Protein AF-A0A2G5U9H8-F1 (afdb_monomer)

Organism: NCBI:txid1611254

Secondary structure (DSSP, 8-state):
-----EEEEEEP--SS--TTS-B--SEEEEEEEEBTEEEEEES-TTS---------SPB--S--EEEEEEESTTS--EEEEEEETTT--EEEE-TT---EEETTEEE---B-SSS-EE--SS---SSSEEPS------PPP-

pLDDT: mean 85.37, std 13.1, range [31.94, 97.94]

Structure (mmCIF, N/CA/C/O backbone):
data_AF-A0A2G5U9H8-F1
#
_entry.id   AF-A0A2G5U9H8-F1
#
loop_
_atom_site.group_PDB
_atom_site.id
_atom_site.type_symbol
_atom_site.label_atom_id
_atom_site.label_alt_id
_atom_site.label_comp_id
_atom_site.label_asym_id
_atom_site.label_entity_id
_atom_site.label_seq_id
_atom_site.pdbx_PDB_ins_code
_atom_site.Cartn_x
_atom_site.Cartn_y
_atom_site.Cartn_z
_atom_site.occupancy
_atom_site.B_iso_or_equiv
_atom_site.auth_seq_id
_atom_site.auth_comp_id
_atom_site.auth_asym_id
_atom_site.auth_atom_id
_atom_site.pdbx_PDB_model_num
ATOM 1 N N . MET A 1 1 ? -4.706 24.287 7.299 1.00 31.94 1 MET A N 1
ATOM 2 C CA . MET A 1 1 ? -3.470 23.896 8.011 1.00 31.94 1 MET A CA 1
ATOM 3 C C . MET A 1 1 ? -2.846 22.746 7.229 1.00 31.94 1 MET A C 1
ATOM 5 O O . MET A 1 1 ? -3.397 21.655 7.225 1.00 31.94 1 MET A O 1
ATOM 9 N N . GLY A 1 2 ? -1.838 23.041 6.403 1.00 38.31 2 GLY A N 1
ATOM 10 C CA . GLY A 1 2 ? -1.350 22.129 5.363 1.00 38.31 2 GLY A CA 1
ATOM 11 C C . GLY A 1 2 ? -0.615 20.923 5.940 1.00 38.31 2 GLY A C 1
ATOM 12 O O . GLY A 1 2 ? 0.335 21.078 6.705 1.00 38.31 2 GLY A O 1
ATOM 13 N N . SER A 1 3 ? -1.040 19.718 5.570 1.00 43.91 3 SER A N 1
ATOM 14 C CA . SER A 1 3 ? -0.289 18.501 5.856 1.00 43.91 3 SER A CA 1
ATOM 15 C C . SER A 1 3 ? 1.055 18.555 5.130 1.00 43.91 3 SER A C 1
ATOM 17 O O . SER A 1 3 ? 1.100 18.488 3.900 1.00 43.91 3 SER A O 1
ATOM 19 N N . LYS A 1 4 ? 2.152 18.685 5.880 1.00 47.25 4 LYS A N 1
ATOM 20 C CA . LYS A 1 4 ? 3.505 18.556 5.329 1.00 47.25 4 LYS A CA 1
ATOM 21 C C . LYS A 1 4 ? 3.641 17.178 4.675 1.00 47.25 4 LYS A C 1
ATOM 23 O O . LYS A 1 4 ? 3.319 16.170 5.304 1.00 47.25 4 LYS A O 1
ATOM 28 N N . LEU A 1 5 ? 4.108 17.148 3.427 1.00 51.44 5 LEU A N 1
ATOM 29 C CA . LEU A 1 5 ? 4.517 15.919 2.755 1.00 51.44 5 LEU A CA 1
ATOM 30 C C . LEU A 1 5 ? 5.592 15.247 3.612 1.00 51.44 5 LEU A C 1
ATOM 32 O O . LEU A 1 5 ? 6.632 15.847 3.882 1.00 51.44 5 LEU A O 1
ATOM 36 N N . LYS A 1 6 ? 5.340 14.022 4.065 1.00 59.94 6 LYS A N 1
ATOM 37 C CA . LYS A 1 6 ? 6.340 13.223 4.767 1.00 59.94 6 LYS A CA 1
ATOM 38 C C . LYS A 1 6 ? 7.007 12.326 3.728 1.00 59.94 6 LYS A C 1
ATOM 40 O O . LYS A 1 6 ? 6.395 11.394 3.207 1.00 59.94 6 LYS A O 1
ATOM 45 N N . VAL A 1 7 ? 8.252 12.648 3.389 1.00 57.59 7 VAL A N 1
ATOM 46 C CA . VAL A 1 7 ? 9.110 11.807 2.545 1.00 57.59 7 VAL A CA 1
ATOM 47 C C . VAL A 1 7 ? 9.755 10.773 3.457 1.00 57.59 7 VAL A C 1
ATOM 49 O O . VAL A 1 7 ? 10.360 11.148 4.458 1.00 57.59 7 VAL A O 1
ATOM 52 N N . LYS A 1 8 ? 9.589 9.480 3.157 1.00 61.38 8 LYS A N 1
ATOM 53 C CA . LYS A 1 8 ? 10.098 8.405 4.028 1.00 61.38 8 LYS A CA 1
ATOM 54 C C . LYS A 1 8 ? 11.378 7.729 3.515 1.00 61.38 8 LYS A C 1
ATOM 56 O O . LYS A 1 8 ? 11.834 6.765 4.115 1.00 61.38 8 LYS A O 1
ATOM 61 N N . GLY A 1 9 ? 11.993 8.279 2.469 1.00 57.22 9 GLY A N 1
ATOM 62 C CA . GLY A 1 9 ? 13.324 7.891 1.997 1.00 57.22 9 GLY A CA 1
ATOM 63 C C . GLY A 1 9 ? 13.332 7.158 0.656 1.00 57.22 9 GLY A C 1
ATOM 64 O O . GLY A 1 9 ? 12.301 7.030 -0.010 1.00 57.22 9 GLY A O 1
ATOM 65 N N . HIS A 1 10 ? 14.533 6.719 0.281 1.00 57.22 10 HIS A N 1
ATOM 66 C CA . HIS A 1 10 ? 14.842 5.958 -0.926 1.00 57.22 10 HIS A CA 1
ATOM 67 C C . HIS A 1 10 ? 14.968 4.478 -0.567 1.00 57.22 10 HIS A C 1
ATOM 69 O O . HIS A 1 10 ? 15.800 4.118 0.265 1.00 57.22 10 HIS A O 1
ATOM 75 N N . PHE A 1 11 ? 14.161 3.622 -1.191 1.00 63.22 11 PHE A N 1
ATOM 76 C CA . PHE A 1 11 ? 14.235 2.177 -0.975 1.00 63.22 11 PHE A CA 1
ATOM 77 C C . PHE A 1 11 ? 14.944 1.512 -2.151 1.00 63.22 11 PHE A C 1
ATOM 79 O O . PHE A 1 11 ? 14.537 1.685 -3.302 1.00 63.22 11 PHE A O 1
ATOM 86 N N . TYR A 1 12 ? 16.011 0.767 -1.863 1.00 55.25 12 TYR A N 1
ATOM 87 C CA . TYR A 1 12 ? 16.768 0.027 -2.867 1.00 55.25 12 TYR A CA 1
ATOM 88 C C . TYR A 1 12 ? 16.119 -1.335 -3.106 1.00 55.25 12 TYR A C 1
ATOM 90 O O . TYR A 1 12 ? 16.010 -2.150 -2.196 1.00 55.25 12 TYR A O 1
ATOM 98 N N . TYR A 1 13 ? 15.690 -1.589 -4.340 1.00 55.59 13 TYR A N 1
ATOM 99 C CA . TYR A 1 13 ? 15.035 -2.838 -4.726 1.00 55.59 13 TYR A CA 1
ATOM 100 C C . TYR A 1 13 ? 16.027 -3.699 -5.526 1.00 55.59 13 TYR A C 1
ATOM 102 O O . TYR A 1 13 ? 16.133 -3.557 -6.744 1.00 55.59 13 TYR A O 1
ATOM 110 N N . ARG A 1 14 ? 16.843 -4.525 -4.842 1.00 55.94 14 ARG A N 1
ATOM 111 C CA . ARG A 1 14 ? 18.044 -5.147 -5.451 1.00 55.94 14 ARG A CA 1
ATOM 112 C C . ARG A 1 14 ? 18.260 -6.647 -5.194 1.00 55.94 14 ARG A C 1
ATOM 114 O O . ARG A 1 14 ? 19.403 -7.083 -5.169 1.00 55.94 14 ARG A O 1
ATOM 121 N N . PHE A 1 15 ? 17.218 -7.460 -5.032 1.00 59.72 15 PHE A N 1
ATOM 122 C CA . PHE A 1 15 ? 17.452 -8.879 -4.699 1.00 59.72 15 PHE A CA 1
ATOM 123 C C . PHE A 1 15 ? 16.874 -9.911 -5.669 1.00 59.72 15 PHE A C 1
ATOM 125 O O . PHE A 1 15 ? 17.290 -11.062 -5.610 1.00 59.72 15 PHE A O 1
ATOM 132 N N . TYR A 1 16 ? 16.045 -9.513 -6.641 1.00 66.94 16 TYR A N 1
ATOM 133 C CA . TYR A 1 16 ? 15.576 -10.431 -7.685 1.00 66.94 16 TYR A CA 1
ATOM 134 C C . TYR A 1 16 ? 15.549 -9.759 -9.055 1.00 66.94 16 TYR A C 1
ATOM 136 O O . TYR A 1 16 ? 15.056 -8.635 -9.199 1.00 66.94 16 TYR A O 1
ATOM 144 N N . ALA A 1 17 ? 16.092 -10.454 -10.058 1.00 74.69 17 ALA A N 1
ATOM 145 C CA . ALA A 1 17 ? 15.937 -10.068 -11.453 1.00 74.69 17 ALA A CA 1
ATOM 146 C C . ALA A 1 17 ? 14.443 -10.085 -11.787 1.00 74.69 17 ALA A C 1
ATOM 148 O O . ALA A 1 17 ? 13.772 -11.102 -11.615 1.00 74.69 17 ALA A O 1
ATOM 149 N N . ASN A 1 18 ? 13.919 -8.941 -12.2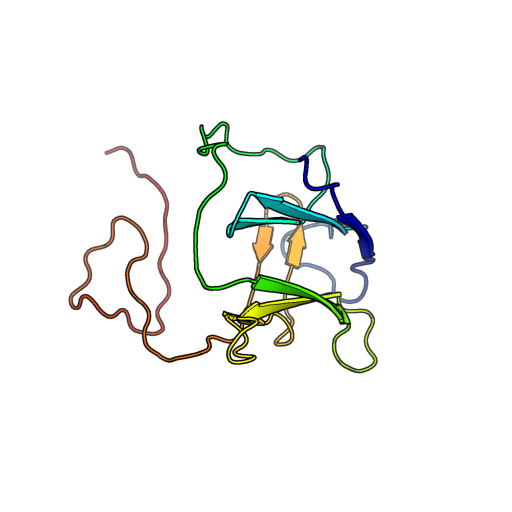12 1.00 84.19 18 ASN A N 1
ATOM 150 C CA . ASN A 1 18 ? 12.527 -8.826 -12.601 1.00 84.19 18 ASN A CA 1
ATOM 151 C C . ASN A 1 18 ? 12.391 -9.321 -14.051 1.00 84.19 18 ASN A C 1
ATOM 153 O O . ASN A 1 18 ? 13.007 -8.742 -14.949 1.00 84.19 18 ASN A O 1
ATOM 157 N N . PRO A 1 19 ? 11.616 -10.392 -14.305 1.00 88.00 19 PRO A N 1
ATOM 158 C CA . PRO A 1 19 ? 11.492 -10.961 -15.646 1.00 88.00 19 PRO A CA 1
ATOM 159 C C . PRO A 1 19 ? 10.730 -10.042 -16.615 1.00 88.00 19 PRO A C 1
ATOM 161 O O . PRO A 1 19 ? 10.736 -10.279 -17.818 1.00 88.00 19 PRO A O 1
ATOM 164 N N . TYR A 1 20 ? 10.094 -8.983 -16.108 1.00 90.06 20 TYR A N 1
ATOM 165 C CA . TYR A 1 20 ? 9.286 -8.031 -16.867 1.00 90.06 20 TYR A CA 1
ATOM 166 C C . TYR A 1 20 ? 10.002 -6.693 -17.129 1.00 90.06 20 TYR A C 1
ATOM 168 O O . TYR A 1 20 ? 9.387 -5.754 -17.639 1.00 90.06 20 TYR A O 1
ATOM 176 N N . GLY A 1 21 ? 11.293 -6.584 -16.787 1.00 89.69 21 GLY A N 1
ATOM 177 C CA . GLY A 1 21 ? 12.143 -5.439 -17.124 1.00 89.69 21 GLY A CA 1
ATOM 178 C C . GLY A 1 21 ? 13.101 -5.019 -16.008 1.00 89.69 21 GLY A C 1
ATOM 179 O O . GLY A 1 21 ? 13.175 -5.637 -14.950 1.00 89.69 21 GLY A O 1
ATOM 180 N N . THR A 1 22 ? 13.840 -3.932 -16.234 1.00 90.94 22 THR A N 1
ATOM 181 C CA . THR A 1 22 ? 14.772 -3.383 -15.239 1.00 90.94 22 THR A CA 1
ATOM 182 C C . THR A 1 22 ? 14.021 -2.867 -14.013 1.00 90.94 22 THR A C 1
ATOM 184 O O . THR A 1 22 ? 13.068 -2.096 -14.139 1.00 90.94 22 THR A O 1
ATOM 187 N N . ASN A 1 23 ? 14.478 -3.263 -12.822 1.00 86.94 23 ASN A N 1
ATOM 188 C CA . ASN A 1 23 ? 13.933 -2.764 -11.562 1.00 86.94 23 ASN A CA 1
ATOM 189 C C . ASN A 1 23 ? 14.108 -1.245 -11.451 1.00 86.94 23 ASN A C 1
ATOM 191 O O . ASN A 1 23 ? 15.216 -0.725 -11.581 1.00 86.94 23 ASN A O 1
ATOM 195 N N . ILE A 1 24 ? 13.021 -0.547 -11.132 1.00 87.81 24 ILE A N 1
ATOM 196 C CA . ILE A 1 24 ? 13.058 0.858 -10.736 1.00 87.81 24 ILE A CA 1
ATOM 197 C C . ILE A 1 24 ? 13.651 0.911 -9.327 1.00 87.81 24 ILE A C 1
ATOM 199 O O . ILE A 1 24 ? 13.060 0.411 -8.372 1.00 87.81 24 ILE A O 1
ATOM 203 N N . SER A 1 25 ? 14.841 1.493 -9.201 1.00 84.19 25 SER A N 1
ATOM 204 C CA . SER A 1 25 ? 15.527 1.665 -7.923 1.00 84.19 25 SER A CA 1
ATOM 205 C C . SER A 1 25 ? 16.414 2.919 -7.975 1.00 84.19 25 SER A C 1
ATOM 207 O O . SER A 1 25 ? 17.206 3.040 -8.907 1.00 84.19 25 SER A O 1
ATOM 209 N N . PRO A 1 26 ? 16.351 3.818 -6.977 1.00 84.56 26 PRO A N 1
ATOM 210 C CA . PRO A 1 26 ? 15.507 3.729 -5.787 1.00 84.56 26 PRO A CA 1
ATOM 211 C C . PRO A 1 26 ? 14.020 3.971 -6.088 1.00 84.56 26 PRO A C 1
ATOM 213 O O . PRO A 1 26 ? 13.673 4.627 -7.069 1.00 84.56 26 PRO A O 1
ATOM 216 N N . LEU A 1 27 ? 13.151 3.451 -5.219 1.00 85.31 27 LEU A N 1
ATOM 217 C CA . LEU A 1 27 ? 11.731 3.800 -5.178 1.00 85.31 27 LEU A CA 1
ATOM 218 C C . LEU A 1 27 ? 11.502 4.916 -4.162 1.00 85.31 27 LEU A C 1
ATOM 220 O O . LEU A 1 27 ? 11.820 4.766 -2.978 1.00 85.31 27 LEU A O 1
ATOM 224 N N . ASN A 1 28 ? 10.907 6.015 -4.620 1.00 89.06 28 ASN A N 1
ATOM 225 C CA . ASN A 1 28 ? 10.499 7.108 -3.747 1.00 89.06 28 ASN A CA 1
ATOM 226 C C . ASN A 1 28 ? 9.128 6.815 -3.133 1.00 89.06 28 ASN A C 1
ATOM 228 O O . ASN A 1 28 ? 8.173 6.490 -3.839 1.00 89.06 28 ASN A O 1
ATOM 232 N N . VAL A 1 29 ? 9.027 6.971 -1.811 1.00 89.81 29 VAL A N 1
ATOM 233 C CA . VAL A 1 29 ? 7.767 6.816 -1.075 1.00 89.81 29 VAL A CA 1
ATOM 234 C C . VAL A 1 29 ? 7.433 8.121 -0.369 1.00 89.81 29 VAL A C 1
ATOM 236 O O . VAL A 1 29 ? 8.157 8.590 0.518 1.00 89.81 29 VAL A O 1
ATOM 239 N N . LYS A 1 30 ? 6.312 8.711 -0.771 1.00 92.25 30 LYS A N 1
ATOM 240 C CA . LYS A 1 30 ? 5.808 9.984 -0.260 1.00 92.25 30 LYS A CA 1
ATOM 241 C C . LYS A 1 30 ? 4.409 9.757 0.298 1.00 92.25 30 LYS A C 1
ATOM 243 O O . LYS A 1 30 ? 3.603 9.081 -0.333 1.00 92.25 30 LYS A O 1
ATOM 248 N N . TYR A 1 31 ? 4.106 10.317 1.46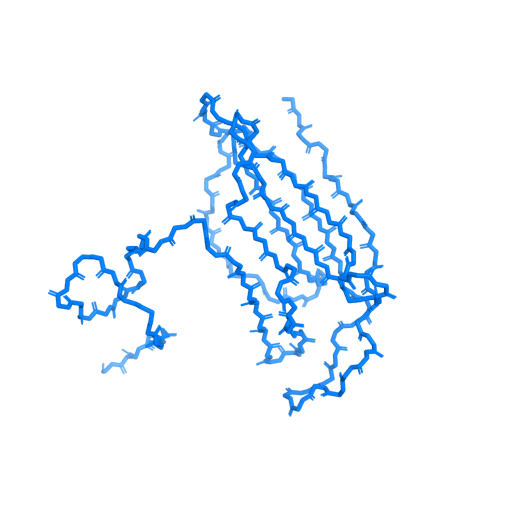5 1.00 93.56 31 TYR A N 1
ATOM 249 C CA . TYR A 1 31 ? 2.746 10.270 1.995 1.00 93.56 31 TYR A CA 1
ATOM 250 C C . TYR A 1 31 ? 2.338 11.579 2.668 1.00 93.56 31 TYR A C 1
ATOM 252 O O . TYR A 1 31 ? 3.164 12.336 3.185 1.00 93.56 31 TYR A O 1
ATOM 260 N N . SER A 1 32 ? 1.042 11.855 2.653 1.00 92.88 32 SER A N 1
ATOM 261 C CA . SER A 1 32 ? 0.423 13.004 3.308 1.00 92.88 32 SER A CA 1
ATOM 262 C C . SER A 1 32 ? -1.009 12.663 3.722 1.00 92.88 32 SER A C 1
ATOM 264 O O . SER A 1 32 ? -1.518 11.582 3.422 1.00 92.88 32 SER A O 1
ATOM 266 N N . SER A 1 33 ? -1.663 13.564 4.450 1.00 92.25 33 SER A N 1
ATOM 267 C CA . SER A 1 33 ? -3.037 13.362 4.910 1.00 92.25 33 SER A CA 1
ATOM 268 C C . SER A 1 33 ? -3.882 14.577 4.574 1.00 92.25 33 SER A C 1
ATOM 270 O O . SER A 1 33 ? -3.517 15.687 4.935 1.00 92.25 33 SER A O 1
ATOM 272 N N . ASN A 1 34 ? -5.026 14.380 3.932 1.00 91.88 34 AS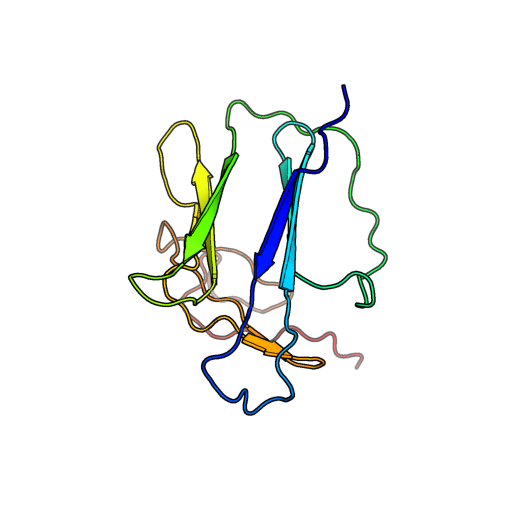N A N 1
ATOM 273 C CA . ASN A 1 34 ? -5.982 15.447 3.662 1.00 91.88 34 ASN A CA 1
ATOM 274 C C . ASN A 1 34 ? -7.280 15.189 4.435 1.00 91.88 34 ASN A C 1
ATOM 276 O O . ASN A 1 34 ? -8.152 14.444 3.981 1.00 91.88 34 ASN A O 1
ATOM 280 N N . GLY A 1 35 ? -7.381 15.762 5.636 1.00 91.69 35 GLY A N 1
ATOM 281 C CA . GLY A 1 35 ? -8.409 15.363 6.597 1.00 91.69 35 GLY A CA 1
ATOM 282 C C . GLY A 1 35 ? -8.206 13.903 7.011 1.00 91.69 35 GLY A C 1
ATOM 283 O O . GLY A 1 35 ? -7.102 13.526 7.402 1.00 91.69 35 GLY A O 1
ATOM 284 N N . ALA A 1 36 ? -9.239 13.071 6.878 1.00 92.62 36 ALA A N 1
ATOM 285 C CA . ALA A 1 36 ? -9.162 11.635 7.161 1.00 92.62 36 ALA A CA 1
ATOM 286 C C . ALA A 1 36 ? -8.555 10.788 6.019 1.00 92.62 36 ALA A C 1
ATOM 288 O O . ALA A 1 36 ? -8.317 9.593 6.192 1.00 92.62 36 ALA A O 1
ATOM 289 N N . THR A 1 37 ? -8.298 11.378 4.847 1.00 92.81 37 THR A N 1
ATOM 290 C CA . THR A 1 37 ? -7.738 10.665 3.687 1.00 92.81 37 THR A CA 1
ATOM 291 C C . THR A 1 37 ? -6.219 10.561 3.792 1.00 92.81 37 THR A C 1
ATOM 293 O O . THR A 1 37 ? -5.544 11.582 3.905 1.00 92.81 37 THR A O 1
ATOM 296 N N . LEU A 1 38 ? -5.665 9.350 3.690 1.00 94.12 38 LEU A N 1
ATOM 297 C CA . LEU A 1 38 ? -4.226 9.122 3.529 1.00 94.12 38 LEU A CA 1
ATOM 298 C C . LEU A 1 38 ? -3.879 9.079 2.034 1.00 94.12 38 LEU A C 1
ATOM 300 O O . LEU A 1 38 ? -4.399 8.241 1.302 1.00 94.12 38 LEU A O 1
ATOM 304 N N . LEU A 1 39 ? -2.985 9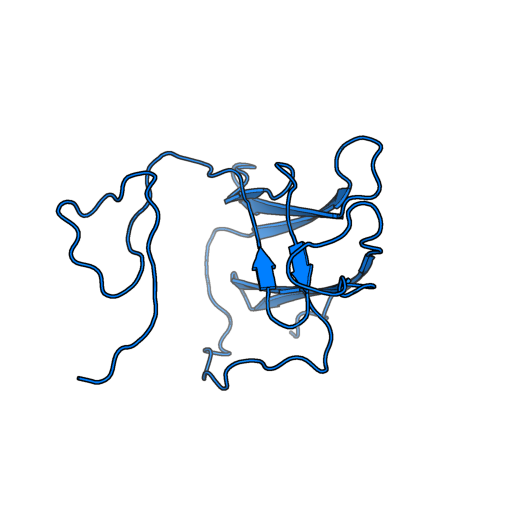.961 1.596 1.00 92.69 39 LEU A N 1
ATOM 305 C CA . LEU A 1 39 ? -2.444 9.983 0.240 1.00 92.69 39 LEU A CA 1
ATOM 306 C C . LEU A 1 39 ? -1.058 9.339 0.268 1.00 92.69 39 LEU A C 1
ATOM 308 O O . LEU A 1 39 ? -0.187 9.805 0.999 1.00 92.69 39 LEU A O 1
ATOM 312 N N . LEU A 1 40 ? -0.862 8.273 -0.507 1.00 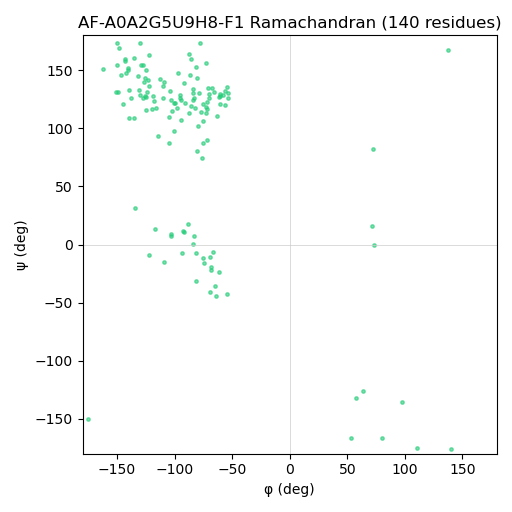92.69 40 LEU A N 1
ATOM 313 C CA . LEU A 1 40 ? 0.394 7.530 -0.607 1.00 92.69 40 LEU A CA 1
ATOM 314 C C . LEU A 1 40 ? 0.823 7.461 -2.074 1.00 92.69 40 LEU A C 1
ATOM 316 O O . LEU A 1 40 ? 0.061 7.014 -2.926 1.00 92.69 40 LEU A O 1
ATOM 320 N N . THR A 1 41 ? 2.056 7.871 -2.348 1.00 91.19 41 THR A N 1
ATOM 321 C CA . THR A 1 41 ? 2.691 7.798 -3.664 1.00 91.19 41 THR A CA 1
ATOM 322 C C . THR A 1 41 ? 3.927 6.915 -3.561 1.00 91.19 41 THR A C 1
ATOM 324 O O . THR A 1 41 ? 4.782 7.144 -2.703 1.00 91.19 41 THR A O 1
ATOM 327 N N . ILE A 1 42 ? 4.012 5.916 -4.440 1.00 89.62 42 ILE A N 1
ATOM 328 C CA . ILE A 1 42 ? 5.157 5.014 -4.580 1.00 89.62 42 ILE A CA 1
ATOM 329 C C . ILE A 1 42 ? 5.599 5.073 -6.039 1.00 89.62 42 ILE A C 1
ATOM 331 O O . ILE A 1 42 ? 4.838 4.692 -6.925 1.00 89.62 42 ILE A O 1
ATOM 335 N N . GLY A 1 43 ? 6.810 5.562 -6.280 1.00 88.00 43 GLY A N 1
ATOM 336 C CA . GLY A 1 43 ? 7.356 5.733 -7.624 1.00 88.00 43 GLY A CA 1
ATOM 337 C C . GLY A 1 43 ? 8.093 7.057 -7.793 1.00 88.00 43 GLY A C 1
ATOM 338 O O . GLY A 1 43 ? 8.015 7.947 -6.944 1.00 88.00 43 GLY A O 1
ATOM 339 N N . ASN A 1 44 ? 8.833 7.160 -8.892 1.00 88.62 44 ASN A N 1
ATOM 340 C CA . ASN A 1 44 ? 9.641 8.329 -9.223 1.00 88.62 44 ASN A CA 1
ATOM 341 C C . ASN A 1 44 ? 8.804 9.398 -9.946 1.00 88.62 44 ASN A C 1
ATOM 343 O O . ASN A 1 44 ? 7.724 9.110 -10.462 1.00 88.62 44 ASN A O 1
ATOM 347 N N . ASP A 1 45 ? 9.282 10.644 -9.932 1.00 86.56 45 ASP A N 1
ATOM 348 C CA . ASP A 1 45 ? 8.507 11.812 -10.379 1.00 86.56 45 ASP A CA 1
ATOM 349 C C . ASP A 1 45 ? 8.380 11.917 -11.916 1.00 86.56 45 ASP A C 1
ATOM 351 O O . ASP A 1 45 ? 7.560 12.678 -12.416 1.00 86.56 45 ASP A O 1
ATOM 355 N N . ASP A 1 46 ? 9.149 11.127 -12.665 1.00 88.38 46 ASP A N 1
ATOM 356 C CA . ASP A 1 46 ? 9.163 11.029 -14.132 1.00 88.38 46 ASP A CA 1
ATOM 357 C C . ASP A 1 46 ? 8.087 10.082 -14.703 1.00 88.38 46 ASP A C 1
ATOM 359 O O . ASP A 1 46 ? 7.982 9.887 -15.914 1.00 88.38 46 ASP A O 1
ATOM 363 N N . ARG A 1 47 ? 7.276 9.470 -13.836 1.00 89.94 47 ARG A N 1
ATOM 364 C CA . ARG A 1 47 ? 6.278 8.467 -14.214 1.00 89.94 47 ARG A CA 1
ATOM 365 C C . ARG A 1 47 ? 4.956 9.116 -14.608 1.00 89.94 47 ARG A C 1
ATOM 367 O O . ARG A 1 47 ? 4.511 10.090 -14.005 1.00 89.94 47 ARG A O 1
ATOM 374 N N . TYR A 1 48 ? 4.270 8.507 -15.572 1.00 92.06 48 T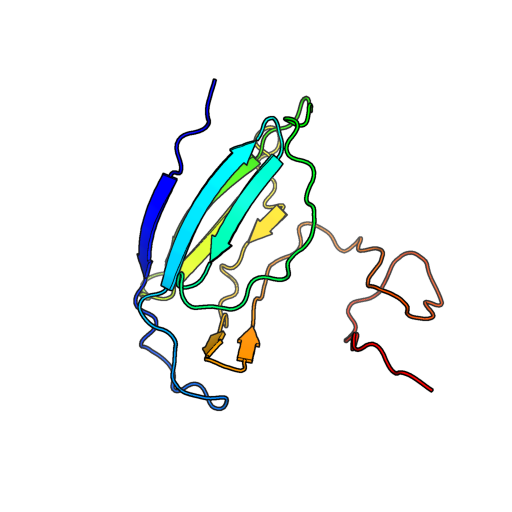YR A N 1
ATOM 375 C CA . TYR A 1 48 ? 2.915 8.915 -15.926 1.00 92.06 48 TYR A CA 1
ATOM 376 C C . TYR A 1 48 ? 1.958 8.751 -14.734 1.00 92.06 48 TYR A C 1
ATOM 378 O O . TYR A 1 48 ? 1.834 7.664 -14.166 1.00 92.06 48 TYR A O 1
ATOM 386 N N . VAL A 1 49 ? 1.240 9.824 -14.401 1.00 90.56 49 VAL A N 1
ATOM 387 C CA . VAL A 1 49 ? 0.130 9.829 -13.444 1.00 90.56 49 VAL A CA 1
ATOM 388 C C . VAL A 1 49 ? -1.131 10.234 -14.208 1.00 90.56 49 VAL A C 1
ATOM 390 O O . VAL A 1 49 ? -1.134 11.308 -14.815 1.00 90.56 49 VAL A O 1
ATOM 393 N N . PRO A 1 50 ? -2.203 9.418 -14.203 1.00 90.44 50 PRO A N 1
ATOM 394 C CA . PRO A 1 50 ? -3.441 9.762 -14.890 1.00 90.44 50 PRO A CA 1
ATOM 395 C C . PRO A 1 50 ? -3.963 11.147 -14.466 1.00 90.44 50 PRO A C 1
ATOM 397 O O . PRO A 1 50 ? -4.081 11.397 -13.261 1.00 90.44 50 PRO A O 1
ATOM 400 N N . PRO A 1 51 ? -4.306 12.044 -15.413 1.00 92.38 51 PRO A N 1
ATOM 401 C CA . PRO A 1 51 ? -4.816 13.378 -15.106 1.00 92.38 51 PRO A CA 1
ATOM 402 C C . PRO A 1 51 ? -6.279 13.287 -14.650 1.00 92.38 51 PRO A C 1
ATOM 404 O O . PRO A 1 51 ? -7.211 13.589 -15.391 1.00 92.38 51 PRO A O 1
ATOM 407 N N . VAL A 1 52 ? -6.487 12.818 -13.420 1.00 89.38 52 VAL A N 1
ATOM 408 C CA . VAL A 1 52 ? -7.808 12.659 -12.805 1.00 89.38 52 VAL A CA 1
ATOM 409 C C . VAL A 1 52 ? -8.035 13.773 -11.788 1.00 89.38 52 VAL A C 1
ATOM 411 O O . VAL A 1 52 ? -7.197 14.034 -10.923 1.00 89.38 52 VAL A O 1
ATOM 414 N N . ASN A 1 53 ? -9.202 14.415 -11.857 1.00 88.94 53 ASN A N 1
ATOM 415 C CA . ASN A 1 53 ? -9.612 15.438 -10.899 1.00 88.94 53 ASN A CA 1
ATOM 416 C C . ASN A 1 53 ? -10.036 14.801 -9.570 1.00 88.94 53 ASN A C 1
ATOM 418 O O . ASN A 1 53 ? -11.212 14.527 -9.336 1.00 88.94 53 ASN A O 1
ATOM 422 N N . ILE A 1 54 ? -9.067 14.576 -8.684 1.00 84.88 54 ILE A N 1
ATOM 423 C CA . ILE A 1 54 ? -9.324 14.078 -7.329 1.00 84.88 54 ILE A CA 1
ATOM 424 C C . ILE A 1 54 ? -9.811 15.243 -6.445 1.00 84.88 54 ILE A C 1
ATOM 426 O O . ILE A 1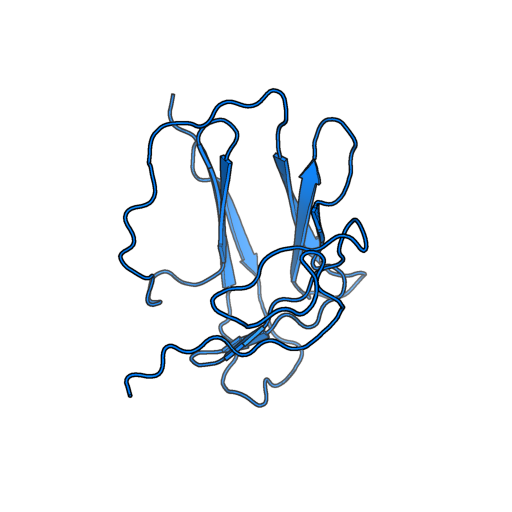 54 ? -9.162 16.297 -6.419 1.00 84.88 54 ILE A O 1
ATOM 430 N N . PRO A 1 55 ? -10.920 15.089 -5.693 1.00 85.00 55 PRO A N 1
ATOM 431 C CA . PRO A 1 55 ? -11.388 16.106 -4.757 1.00 85.00 55 PRO A CA 1
ATOM 432 C C . PRO A 1 55 ? -10.296 16.524 -3.765 1.00 85.00 55 PRO A C 1
ATOM 434 O O . PRO A 1 55 ? -9.721 15.698 -3.059 1.00 85.00 55 PRO A O 1
ATOM 437 N N . LYS A 1 56 ? -10.022 17.831 -3.688 1.00 87.00 56 LYS A N 1
ATOM 438 C CA . LYS A 1 56 ? -8.973 18.392 -2.813 1.00 87.00 56 LYS A CA 1
ATOM 439 C C . LYS A 1 56 ? -9.483 18.838 -1.442 1.00 87.00 56 LYS A C 1
ATOM 441 O O . LYS A 1 56 ? -8.680 19.199 -0.585 1.00 87.00 56 LYS A O 1
ATOM 446 N N . LYS A 1 57 ? -10.800 18.832 -1.217 1.00 92.00 57 LYS A N 1
ATOM 447 C CA . LYS A 1 57 ? -11.378 19.205 0.081 1.00 92.00 57 LYS A CA 1
ATOM 448 C C . LYS A 1 57 ? -10.994 18.155 1.138 1.00 92.00 57 LYS A C 1
ATOM 450 O O . LYS A 1 57 ? -11.096 16.967 0.834 1.00 92.00 57 LYS A O 1
ATOM 455 N N . PRO A 1 58 ? -10.564 18.564 2.345 1.00 92.81 58 PRO A N 1
ATOM 456 C CA . PRO A 1 58 ? -10.285 17.626 3.427 1.00 92.81 58 PRO A CA 1
ATOM 457 C C . PRO A 1 58 ? -11.508 16.758 3.722 1.00 92.81 58 PRO A C 1
ATOM 459 O O . PRO A 1 58 ? -12.614 17.283 3.856 1.00 92.81 58 PRO A O 1
ATOM 462 N N . SER A 1 59 ? -11.316 15.444 3.826 1.00 92.75 59 SER A N 1
ATOM 463 C CA . SER A 1 59 ? -12.397 14.544 4.232 1.00 92.75 59 SER A CA 1
ATOM 464 C C . SER A 1 59 ? -12.561 14.529 5.752 1.00 92.75 59 SER A C 1
ATOM 466 O O . SER A 1 59 ? -11.603 14.747 6.496 1.00 92.75 59 SER A O 1
ATOM 468 N N . THR A 1 60 ? -13.769 14.235 6.225 1.00 93.56 60 THR A N 1
ATOM 469 C CA . THR A 1 60 ? -14.074 14.084 7.652 1.00 93.56 60 THR A CA 1
ATOM 470 C C . THR A 1 60 ? -14.342 12.619 7.983 1.00 93.56 60 THR A C 1
ATOM 472 O O . THR A 1 60 ? -14.949 11.888 7.204 1.00 93.56 60 THR A O 1
ATOM 475 N N . SER A 1 61 ? -13.846 12.169 9.132 1.00 94.44 61 SER A N 1
ATOM 476 C CA . SER A 1 61 ? -14.118 10.844 9.690 1.00 94.44 61 SER A CA 1
ATOM 477 C C . SER A 1 61 ? -13.769 10.849 11.174 1.00 94.44 61 SER A C 1
ATOM 479 O O . SER A 1 61 ? -12.863 11.573 11.589 1.00 94.44 61 SER A O 1
ATOM 481 N N . THR A 1 62 ? -14.451 10.023 11.964 1.00 95.00 62 THR A N 1
ATOM 482 C CA . THR A 1 62 ? -14.044 9.704 13.344 1.00 95.00 62 THR A CA 1
ATOM 483 C C . THR A 1 62 ? -12.839 8.761 13.378 1.00 95.00 62 THR A C 1
ATOM 485 O O . THR A 1 62 ? -12.175 8.627 14.401 1.00 95.00 62 THR A O 1
ATOM 488 N N . GLU A 1 63 ? -12.540 8.116 12.250 1.00 94.00 63 GLU A N 1
ATOM 489 C CA . GLU A 1 63 ? -11.433 7.185 12.083 1.00 94.00 63 GLU A CA 1
ATOM 490 C C . GLU A 1 63 ? -10.209 7.869 11.471 1.00 94.00 63 GLU A C 1
ATOM 492 O O . GLU A 1 63 ? -10.321 8.746 10.613 1.00 94.00 63 GLU A O 1
ATOM 497 N N . SER A 1 64 ? -9.019 7.408 11.859 1.00 94.31 64 SER A N 1
ATOM 498 C CA . SER A 1 64 ? -7.753 7.852 11.269 1.00 94.31 64 SER A CA 1
ATOM 499 C C . SER A 1 64 ? -6.884 6.676 10.832 1.00 94.31 64 SER A C 1
ATOM 501 O O . SER A 1 64 ? -6.998 5.555 11.340 1.00 94.31 64 SER A O 1
ATOM 503 N N . LEU A 1 65 ? -6.015 6.939 9.857 1.00 96.62 65 LEU A N 1
ATOM 504 C CA . LEU A 1 65 ? -5.108 5.961 9.265 1.00 96.62 65 LEU A CA 1
ATOM 505 C C . LEU A 1 65 ? -3.666 6.269 9.665 1.00 96.62 65 LEU A C 1
ATOM 507 O O . LEU A 1 65 ? -3.226 7.417 9.606 1.00 96.62 65 LEU A O 1
ATOM 511 N N . LYS A 1 66 ? -2.914 5.233 10.036 1.00 95.06 66 LYS A N 1
ATOM 512 C CA . LYS A 1 66 ? -1.480 5.324 10.327 1.00 95.06 66 LYS A CA 1
ATOM 513 C C . LYS A 1 66 ? -0.699 4.608 9.236 1.00 95.06 66 LYS A C 1
ATOM 515 O O . LYS A 1 66 ? -0.946 3.439 8.961 1.00 95.06 66 LYS A O 1
ATOM 520 N N . PHE A 1 67 ? 0.253 5.314 8.636 1.00 96.19 67 PHE A N 1
ATOM 521 C CA . PHE A 1 67 ? 1.191 4.745 7.676 1.00 96.19 67 PHE A CA 1
ATOM 522 C C . PHE A 1 67 ? 2.487 4.344 8.379 1.00 96.19 67 PHE A C 1
ATOM 524 O O . PHE A 1 67 ? 3.135 5.169 9.028 1.00 96.19 67 PHE A O 1
ATOM 531 N N . THR A 1 68 ? 2.893 3.092 8.211 1.00 94.19 68 THR A N 1
ATOM 532 C CA . THR A 1 68 ? 4.208 2.597 8.615 1.00 94.19 68 THR A CA 1
ATOM 533 C C . THR A 1 68 ? 4.880 1.911 7.435 1.00 94.19 68 THR A C 1
ATOM 535 O O . THR A 1 68 ? 4.243 1.458 6.495 1.00 94.19 68 THR A O 1
ATOM 538 N N . SER A 1 69 ? 6.202 1.875 7.457 1.00 91.06 69 SER A N 1
ATOM 539 C CA . SER A 1 69 ? 7.016 1.217 6.439 1.00 91.06 69 SER A CA 1
ATOM 540 C C . SER A 1 69 ? 8.289 0.721 7.089 1.00 91.06 69 SER A C 1
ATOM 542 O O . SER A 1 69 ? 8.706 1.287 8.106 1.00 91.06 69 SER A O 1
ATOM 544 N N . GLY A 1 70 ? 8.871 -0.302 6.491 1.00 87.88 70 GLY A N 1
ATOM 545 C CA . GLY A 1 70 ? 10.076 -0.960 6.954 1.00 87.88 70 GLY A CA 1
ATOM 546 C C . GLY A 1 70 ? 10.491 -2.008 5.938 1.00 87.88 70 GLY A C 1
ATOM 547 O O . GLY A 1 70 ? 10.204 -1.872 4.745 1.00 87.88 70 GLY A O 1
ATOM 548 N N . THR A 1 71 ? 11.133 -3.057 6.423 1.00 86.69 71 THR A N 1
ATOM 549 C CA . THR A 1 71 ? 11.573 -4.176 5.602 1.00 86.69 71 THR A CA 1
ATOM 550 C C . THR A 1 71 ? 10.976 -5.493 6.088 1.00 86.69 71 THR A C 1
ATOM 552 O O . THR A 1 71 ? 10.401 -5.570 7.176 1.00 86.69 71 THR A O 1
ATOM 555 N N . ILE A 1 72 ? 11.019 -6.520 5.240 1.00 85.94 72 ILE A N 1
ATOM 556 C CA . ILE A 1 72 ? 10.476 -7.843 5.559 1.00 85.94 72 ILE A CA 1
ATOM 557 C C . ILE A 1 72 ? 11.551 -8.673 6.270 1.00 85.94 72 ILE A C 1
ATOM 559 O O . ILE A 1 72 ? 12.551 -9.055 5.661 1.00 85.94 72 ILE A O 1
ATOM 563 N N . GLY A 1 73 ? 11.335 -8.987 7.550 1.00 82.31 73 GLY A N 1
ATOM 564 C CA . GLY A 1 73 ? 12.274 -9.777 8.353 1.00 82.31 73 GLY A CA 1
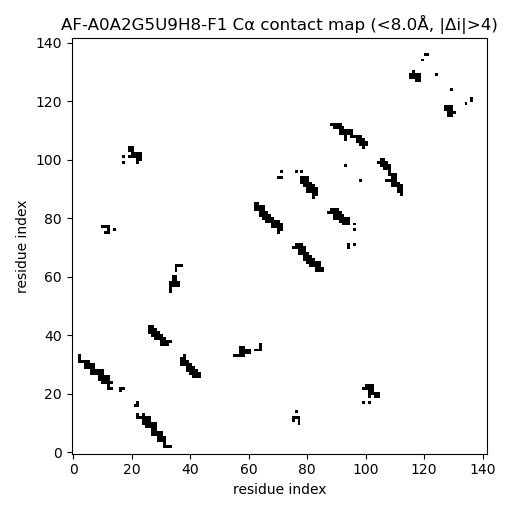ATOM 565 C C . GLY A 1 73 ? 13.664 -9.136 8.406 1.00 82.31 73 GLY A C 1
ATOM 566 O O . GLY A 1 73 ? 13.786 -7.937 8.635 1.00 82.31 73 GLY A O 1
ATOM 567 N N . SER A 1 74 ? 14.702 -9.935 8.162 1.00 80.31 74 SER A N 1
ATOM 568 C CA . SER A 1 74 ? 16.094 -9.468 8.056 1.00 80.31 74 SER A CA 1
ATOM 569 C C . SER A 1 74 ? 16.514 -9.120 6.620 1.00 80.31 74 SER A C 1
ATOM 571 O O . SER A 1 74 ? 17.701 -8.956 6.364 1.00 80.31 74 SER A O 1
ATOM 573 N N . SER A 1 75 ? 15.572 -9.058 5.670 1.00 76.75 75 SER A N 1
ATOM 574 C CA . SER A 1 75 ? 15.860 -8.666 4.283 1.00 76.75 75 SER A CA 1
ATOM 575 C C . SER A 1 75 ? 15.774 -7.149 4.097 1.00 76.75 75 SER A C 1
ATOM 577 O O . SER A 1 75 ? 15.129 -6.466 4.888 1.00 76.75 75 SER A O 1
ATOM 579 N N . ASP A 1 76 ? 16.326 -6.635 2.997 1.00 77.12 76 ASP A N 1
ATOM 580 C CA . ASP A 1 76 ? 16.167 -5.233 2.570 1.00 77.12 76 ASP A CA 1
ATOM 581 C C . ASP A 1 76 ? 14.928 -5.015 1.678 1.00 77.12 76 ASP A C 1
ATOM 583 O O . ASP A 1 76 ? 14.810 -4.021 0.959 1.00 77.12 76 ASP A O 1
ATOM 587 N N . ILE A 1 77 ? 13.976 -5.954 1.686 1.00 80.81 77 ILE A N 1
ATOM 588 C CA . ILE A 1 77 ? 12.773 -5.859 0.857 1.00 80.81 77 ILE A CA 1
ATOM 589 C C . ILE A 1 77 ? 11.808 -4.870 1.502 1.00 80.81 77 ILE A C 1
ATOM 591 O O . ILE A 1 77 ? 11.265 -5.128 2.577 1.00 80.81 77 ILE A O 1
ATOM 595 N N . PHE A 1 78 ? 11.571 -3.747 0.823 1.00 85.44 78 PHE A N 1
ATOM 596 C CA . PHE A 1 78 ? 10.614 -2.732 1.249 1.00 85.44 78 PHE A CA 1
ATOM 597 C C . PHE A 1 78 ? 9.217 -3.320 1.475 1.00 85.44 78 PHE A C 1
ATOM 599 O O . PHE A 1 78 ? 8.690 -4.056 0.642 1.00 85.44 78 PHE A O 1
ATOM 606 N N . SER A 1 79 ? 8.590 -2.929 2.582 1.00 91.06 79 SER A N 1
ATOM 607 C CA . SER A 1 79 ? 7.178 -3.170 2.862 1.00 91.06 79 SER A CA 1
ATOM 608 C C . SER A 1 79 ? 6.557 -1.977 3.584 1.00 91.06 79 SER A C 1
ATOM 610 O O . SER A 1 79 ? 7.240 -1.149 4.197 1.00 91.06 79 SER A O 1
ATOM 612 N N . PHE A 1 80 ? 5.234 -1.879 3.522 1.00 93.81 80 PHE A N 1
ATOM 613 C CA . PHE A 1 80 ? 4.476 -0.869 4.237 1.00 93.81 80 PHE A CA 1
ATOM 614 C C . PHE A 1 80 ? 3.151 -1.416 4.748 1.00 93.81 80 PHE A C 1
ATOM 616 O O . PHE A 1 80 ? 2.619 -2.408 4.247 1.00 93.81 80 PHE A O 1
ATOM 623 N N . LYS A 1 81 ? 2.621 -0.738 5.765 1.00 96.50 81 LYS A N 1
ATOM 624 C CA . LYS A 1 81 ? 1.306 -1.013 6.322 1.00 96.50 81 LYS A CA 1
ATOM 625 C C . LYS A 1 81 ? 0.509 0.274 6.473 1.00 96.50 81 LYS A C 1
ATOM 627 O O . LYS A 1 81 ? 1.052 1.328 6.812 1.00 96.50 81 LYS A O 1
ATOM 632 N N . VAL A 1 82 ? -0.794 0.167 6.256 1.00 97.50 82 VAL A N 1
ATOM 633 C CA . VAL A 1 82 ? -1.780 1.173 6.642 1.00 97.50 82 VAL A CA 1
ATOM 634 C C . VAL A 1 82 ? -2.691 0.541 7.679 1.00 97.50 82 VAL A C 1
ATOM 636 O O . VAL A 1 82 ? -3.385 -0.435 7.394 1.00 97.50 82 VAL A O 1
ATOM 639 N N . THR A 1 83 ? -2.686 1.088 8.889 1.00 97.94 83 THR A N 1
ATOM 640 C CA . THR A 1 83 ? -3.484 0.571 10.004 1.00 97.94 83 THR A CA 1
ATOM 641 C C . THR A 1 83 ? -4.580 1.550 10.394 1.00 97.94 83 THR A C 1
ATOM 643 O O . THR A 1 83 ? -4.387 2.770 10.387 1.00 97.94 83 THR A O 1
ATOM 646 N N . ARG A 1 84 ? -5.753 1.015 10.746 1.00 97.38 84 ARG A N 1
ATOM 647 C CA . ARG A 1 84 ? -6.826 1.792 11.369 1.00 97.38 84 ARG A CA 1
ATOM 648 C C . ARG A 1 84 ? -6.418 2.119 12.802 1.00 97.38 84 ARG A C 1
ATOM 650 O O . ARG A 1 84 ? -6.159 1.211 13.586 1.00 97.38 84 ARG A O 1
ATOM 657 N N . ALA A 1 85 ? -6.375 3.400 13.156 1.00 95.06 85 ALA A N 1
ATOM 658 C CA . ALA A 1 85 ? -5.837 3.840 14.441 1.00 95.06 85 ALA A CA 1
ATOM 659 C C . ALA A 1 85 ? -6.648 3.361 15.655 1.00 95.06 85 ALA A C 1
ATOM 661 O O . ALA A 1 85 ? -6.041 3.061 16.678 1.00 95.06 85 ALA A O 1
ATOM 662 N N . SER A 1 86 ? -7.977 3.290 15.536 1.00 96.44 86 SER A N 1
ATOM 663 C CA . SER A 1 86 ? -8.896 2.917 16.623 1.00 96.44 86 SER A CA 1
ATOM 664 C C . SER A 1 86 ? -8.787 1.449 17.039 1.00 96.44 86 SER A C 1
ATOM 666 O O . SER A 1 86 ? -8.825 1.131 18.219 1.00 96.44 86 SER A O 1
ATOM 668 N N . THR A 1 87 ? -8.644 0.552 16.061 1.00 97.00 87 THR A N 1
ATOM 669 C CA . THR A 1 87 ? -8.697 -0.910 16.265 1.00 97.00 87 THR A CA 1
ATOM 670 C C . THR A 1 87 ? -7.344 -1.593 16.102 1.00 97.00 87 THR A C 1
ATOM 672 O O . THR A 1 87 ? -7.204 -2.762 16.438 1.00 97.00 87 THR A O 1
ATOM 675 N N . GLY A 1 88 ? -6.357 -0.911 15.516 1.00 96.56 88 GLY A N 1
ATOM 676 C CA . GLY A 1 88 ? -5.084 -1.517 15.124 1.00 96.56 88 GLY A CA 1
ATOM 677 C C . GLY A 1 88 ? -5.168 -2.429 13.893 1.00 96.56 88 GLY A C 1
ATOM 678 O O . GLY A 1 88 ? -4.139 -2.946 13.464 1.00 96.56 88 GLY A O 1
ATOM 679 N N . ALA A 1 89 ? -6.349 -2.606 13.286 1.00 97.56 89 ALA A N 1
ATOM 680 C CA . ALA A 1 89 ? -6.521 -3.475 12.125 1.00 97.56 89 ALA A CA 1
ATOM 681 C C . ALA A 1 89 ? -5.658 -3.010 10.938 1.00 97.56 89 ALA A C 1
ATOM 683 O O . ALA A 1 89 ? -5.738 -1.850 10.516 1.00 97.56 89 ALA A O 1
ATOM 684 N N . ALA A 1 90 ? -4.860 -3.920 10.377 1.00 97.62 90 ALA A N 1
ATOM 685 C CA . ALA A 1 90 ? -4.084 -3.672 9.167 1.00 97.62 90 ALA A CA 1
ATOM 686 C C . ALA A 1 90 ? -5.008 -3.711 7.943 1.00 97.62 90 ALA A C 1
ATOM 688 O O . ALA A 1 90 ? -5.488 -4.767 7.543 1.00 97.62 90 ALA A O 1
ATOM 689 N N . LEU A 1 91 ? -5.296 -2.538 7.378 1.00 96.75 91 LEU A N 1
ATOM 690 C CA . LEU A 1 91 ? -6.168 -2.399 6.209 1.00 96.75 91 LEU A CA 1
ATOM 691 C C . LEU A 1 91 ? -5.418 -2.686 4.909 1.00 96.75 91 LEU A C 1
ATOM 693 O O . LEU A 1 91 ? -6.013 -3.163 3.950 1.00 96.75 91 LEU A O 1
ATOM 697 N N . TRP A 1 92 ? -4.123 -2.380 4.909 1.00 96.50 92 TRP A N 1
ATOM 698 C CA . TRP A 1 92 ? -3.158 -2.723 3.878 1.00 96.50 92 TRP A CA 1
ATOM 699 C C . TRP A 1 92 ? -1.887 -3.177 4.582 1.00 96.50 92 TRP A C 1
ATOM 701 O O . TRP A 1 92 ? -1.361 -2.459 5.429 1.00 96.50 92 TRP A O 1
ATOM 711 N N . ASP A 1 93 ? -1.397 -4.355 4.241 1.00 96.62 93 ASP A N 1
ATOM 712 C CA . ASP A 1 93 ? -0.146 -4.913 4.739 1.00 96.62 93 ASP A CA 1
ATOM 713 C C . ASP A 1 93 ? 0.590 -5.604 3.594 1.00 96.62 93 ASP A C 1
ATOM 715 O O . ASP A 1 93 ? 0.134 -6.639 3.111 1.00 96.62 93 ASP A O 1
ATOM 719 N N . THR A 1 94 ? 1.698 -5.025 3.131 1.00 95.06 94 THR A N 1
ATOM 720 C CA . THR A 1 94 ? 2.492 -5.581 2.025 1.00 95.06 94 THR A CA 1
ATOM 721 C C . THR A 1 94 ? 3.632 -6.492 2.488 1.00 95.06 94 THR A C 1
ATOM 723 O O . THR A 1 94 ? 4.469 -6.892 1.682 1.00 95.06 94 THR A O 1
ATOM 726 N N . SER A 1 95 ? 3.665 -6.883 3.770 1.00 93.50 95 SER A N 1
ATOM 727 C CA . SER A 1 95 ? 4.698 -7.785 4.313 1.00 93.50 95 SER A CA 1
ATOM 728 C C . SER A 1 95 ? 4.645 -9.216 3.768 1.00 93.50 95 SER A C 1
ATOM 730 O O . SER A 1 95 ? 5.562 -9.991 4.023 1.00 93.50 95 SER A O 1
ATOM 732 N N . ILE A 1 96 ? 3.625 -9.558 2.970 1.00 92.31 96 ILE A N 1
ATOM 733 C CA . ILE A 1 96 ? 3.612 -10.777 2.147 1.00 92.31 96 ILE A CA 1
ATOM 734 C C . ILE A 1 96 ? 4.760 -10.796 1.117 1.00 92.31 96 ILE A C 1
ATOM 736 O O . ILE A 1 96 ? 5.192 -11.866 0.697 1.00 92.31 96 ILE A O 1
ATOM 740 N N . GLY A 1 97 ? 5.282 -9.624 0.736 1.00 89.31 97 GLY A N 1
ATOM 741 C CA . GLY A 1 97 ? 6.375 -9.488 -0.224 1.00 89.31 97 GLY A CA 1
ATOM 742 C C . GLY A 1 97 ? 5.934 -9.604 -1.684 1.00 89.31 97 GLY A C 1
ATOM 743 O O . GLY A 1 97 ? 4.755 -9.488 -2.015 1.00 89.31 97 GLY A O 1
ATOM 744 N N . GLY A 1 98 ? 6.910 -9.771 -2.581 1.00 85.56 98 GLY A N 1
ATOM 745 C CA . GLY A 1 98 ? 6.662 -9.948 -4.018 1.00 85.56 98 GLY A CA 1
ATOM 746 C C . GLY A 1 98 ? 6.188 -8.693 -4.762 1.00 85.56 98 GLY A C 1
ATOM 747 O O . GLY A 1 98 ? 5.668 -8.809 -5.870 1.00 85.56 98 GLY A O 1
ATOM 748 N N . MET A 1 99 ? 6.338 -7.497 -4.182 1.00 88.69 99 MET A N 1
ATOM 749 C CA . MET A 1 99 ? 6.070 -6.252 -4.909 1.00 88.69 99 MET A CA 1
ATOM 750 C C . MET A 1 99 ? 7.142 -6.033 -5.972 1.00 88.69 99 MET A C 1
ATOM 752 O O . MET A 1 99 ? 8.312 -6.060 -5.632 1.00 88.69 99 MET A O 1
ATOM 756 N N . GLN A 1 100 ? 6.774 -5.762 -7.220 1.00 88.31 100 GLN A N 1
ATOM 757 C CA . GLN A 1 100 ? 7.733 -5.551 -8.311 1.00 88.31 100 GLN A CA 1
ATOM 758 C C . GLN A 1 100 ? 7.459 -4.222 -9.002 1.00 88.31 100 GLN A C 1
ATOM 760 O O . GLN A 1 100 ? 6.302 -3.873 -9.229 1.00 88.31 100 GLN A O 1
ATOM 765 N N . PHE A 1 101 ? 8.518 -3.500 -9.364 1.00 89.56 101 PHE A N 1
ATOM 766 C CA . PHE A 1 101 ? 8.417 -2.216 -10.051 1.00 89.56 101 PHE A CA 1
ATOM 767 C C . PHE A 1 101 ? 9.428 -2.164 -11.196 1.00 89.56 101 PHE A C 1
ATOM 769 O O . PHE A 1 101 ? 10.629 -2.061 -10.969 1.00 89.56 101 PHE A O 1
ATOM 776 N N . ALA A 1 102 ? 8.929 -2.230 -12.424 1.00 90.94 102 ALA A N 1
ATOM 777 C CA . ALA A 1 102 ? 9.655 -1.994 -13.665 1.00 90.94 102 ALA A CA 1
ATOM 778 C C . ALA A 1 102 ? 8.864 -1.011 -14.536 1.00 90.94 102 ALA A C 1
ATOM 780 O O . ALA A 1 102 ? 7.726 -0.655 -14.223 1.00 90.94 102 ALA A O 1
ATOM 781 N N . ASP A 1 103 ? 9.458 -0.579 -15.650 1.00 91.62 103 ASP A N 1
ATOM 782 C CA . ASP A 1 103 ? 8.858 0.453 -16.497 1.00 91.62 103 ASP A CA 1
ATOM 783 C C . ASP A 1 103 ? 7.428 0.114 -16.952 1.00 91.62 103 ASP A C 1
ATOM 785 O O . ASP A 1 103 ? 6.525 0.946 -16.865 1.00 91.62 103 ASP A O 1
ATOM 789 N N . LYS A 1 104 ? 7.200 -1.140 -17.349 1.00 92.81 104 LYS A N 1
ATOM 790 C CA . LYS A 1 104 ? 5.920 -1.619 -17.896 1.00 92.81 104 LYS A CA 1
ATOM 791 C C . LYS A 1 104 ? 5.260 -2.695 -17.034 1.00 92.81 104 LYS A C 1
ATOM 793 O O . LYS A 1 104 ? 4.331 -3.356 -17.486 1.00 92.81 104 LYS A O 1
ATOM 798 N N . PHE A 1 105 ? 5.736 -2.881 -15.803 1.00 92.62 105 PHE A N 1
ATOM 799 C CA . PHE A 1 105 ? 5.204 -3.885 -14.888 1.00 92.62 105 PHE A CA 1
ATOM 800 C C . PHE A 1 105 ? 5.237 -3.385 -13.448 1.00 92.62 105 PHE A C 1
ATOM 802 O O . PHE A 1 105 ? 6.298 -3.079 -12.907 1.00 92.62 105 PHE A O 1
ATOM 809 N N . ILE A 1 106 ? 4.064 -3.324 -12.823 1.00 92.38 106 ILE A N 1
ATOM 810 C CA . ILE A 1 106 ? 3.911 -2.986 -11.410 1.00 92.38 106 ILE A CA 1
ATOM 811 C C . ILE A 1 106 ? 3.085 -4.090 -10.762 1.00 92.38 106 ILE A C 1
ATOM 813 O O . ILE A 1 106 ? 1.975 -4.381 -11.202 1.00 92.38 106 ILE A O 1
ATOM 817 N N . GLN A 1 107 ? 3.619 -4.676 -9.697 1.00 92.38 107 GLN A N 1
ATOM 818 C CA . GLN A 1 107 ? 2.935 -5.666 -8.880 1.00 92.38 107 GLN A CA 1
ATOM 819 C C . GLN A 1 107 ? 2.919 -5.201 -7.431 1.00 92.38 107 GLN A C 1
ATOM 821 O O . GLN A 1 107 ? 3.951 -4.840 -6.866 1.00 92.38 107 GLN A O 1
ATOM 826 N N . ILE A 1 108 ? 1.741 -5.264 -6.819 1.00 92.88 108 ILE A N 1
ATOM 827 C CA . ILE A 1 108 ? 1.531 -4.988 -5.403 1.00 92.88 108 ILE A CA 1
ATOM 828 C C . ILE A 1 108 ? 0.716 -6.142 -4.831 1.00 92.88 108 ILE A C 1
ATOM 830 O O . ILE A 1 108 ? -0.287 -6.548 -5.416 1.00 92.88 108 ILE A O 1
ATOM 834 N N . ALA A 1 109 ? 1.144 -6.659 -3.685 1.00 93.25 109 ALA A N 1
ATOM 835 C CA . ALA A 1 109 ? 0.445 -7.707 -2.959 1.00 93.25 109 ALA A CA 1
ATOM 836 C C . ALA A 1 109 ? 0.187 -7.249 -1.525 1.00 93.25 109 ALA A C 1
ATOM 838 O O . ALA A 1 109 ? 1.011 -6.553 -0.928 1.00 93.25 109 ALA A O 1
ATOM 839 N N . THR A 1 110 ? -0.966 -7.628 -0.974 1.00 95.44 110 THR A N 1
ATOM 840 C CA . THR A 1 110 ? -1.328 -7.261 0.390 1.00 95.44 110 THR A CA 1
ATOM 841 C C . THR A 1 110 ? -2.155 -8.334 1.090 1.00 95.44 110 THR A C 1
ATOM 843 O O . THR A 1 110 ? -2.978 -8.998 0.459 1.00 95.44 110 THR A O 1
ATOM 846 N N . TYR A 1 111 ? -1.960 -8.489 2.401 1.00 96.00 111 TYR A N 1
ATOM 847 C CA . TYR A 1 111 ? -2.900 -9.224 3.240 1.00 96.00 111 TYR A CA 1
ATOM 848 C C . TYR A 1 111 ? -4.193 -8.431 3.408 1.00 96.00 111 TYR A C 1
ATOM 850 O O . TYR A 1 111 ? -4.178 -7.236 3.703 1.00 96.00 111 TYR A O 1
ATOM 858 N N . LEU A 1 112 ? -5.322 -9.121 3.260 1.00 94.62 112 LEU A N 1
ATOM 859 C CA . LEU A 1 112 ? -6.633 -8.532 3.486 1.00 94.62 112 LEU A CA 1
ATOM 860 C C . LEU A 1 112 ? -7.078 -8.743 4.935 1.00 94.62 112 LEU A C 1
ATOM 862 O O . LEU A 1 112 ? -6.950 -9.855 5.451 1.00 94.62 112 LEU A O 1
ATOM 866 N N . PRO A 1 113 ? -7.690 -7.730 5.574 1.00 94.38 113 PRO A N 1
ATOM 867 C CA . PRO A 1 113 ? -8.178 -7.856 6.946 1.00 94.38 113 PRO A CA 1
ATOM 868 C C . PRO A 1 113 ? -9.362 -8.823 7.070 1.00 94.38 113 PRO A C 1
ATOM 870 O O . PRO A 1 113 ? -9.642 -9.319 8.157 1.00 94.38 113 PRO A O 1
ATOM 873 N N . THR A 1 114 ? -10.097 -9.073 5.979 1.00 94.25 114 THR A N 1
ATOM 874 C CA . THR A 1 114 ? -11.245 -9.988 5.959 1.00 94.25 114 THR A CA 1
ATOM 875 C C . THR A 1 114 ? -11.392 -10.670 4.598 1.00 94.25 114 THR A C 1
ATOM 877 O O . THR A 1 114 ? -10.808 -10.246 3.603 1.00 94.25 114 THR A O 1
ATOM 880 N N . LYS A 1 115 ? -12.260 -11.686 4.532 1.00 93.62 115 LYS A N 1
ATOM 881 C CA . LYS A 1 115 ? -12.681 -12.335 3.279 1.00 93.62 115 LYS A CA 1
ATOM 882 C C . LYS A 1 115 ? -13.817 -11.592 2.559 1.00 93.62 115 LYS A C 1
ATOM 884 O O . LYS A 1 115 ? -14.411 -12.155 1.645 1.00 93.62 115 LYS A O 1
ATOM 889 N N . ASN A 1 116 ? -14.211 -10.404 3.019 1.00 93.62 116 ASN A N 1
ATOM 890 C CA . ASN A 1 116 ? -15.347 -9.654 2.483 1.00 93.62 116 ASN A CA 1
ATOM 891 C C . ASN A 1 116 ? -14.837 -8.553 1.554 1.00 93.62 116 ASN A C 1
ATOM 893 O O . ASN A 1 116 ? -14.437 -7.487 2.014 1.00 93.62 116 ASN A O 1
ATOM 897 N N . ILE A 1 117 ? -14.850 -8.838 0.253 1.00 91.62 117 ILE A N 1
ATOM 898 C CA . ILE A 1 117 ? -14.402 -7.924 -0.796 1.00 91.62 117 ILE A CA 1
ATOM 899 C C . ILE A 1 117 ? -15.556 -7.722 -1.775 1.00 91.62 117 ILE A C 1
ATOM 901 O O . ILE A 1 117 ? -16.291 -8.663 -2.081 1.00 91.62 117 ILE A O 1
ATOM 905 N N . TYR A 1 118 ? -15.713 -6.495 -2.255 1.00 91.50 118 TYR A N 1
ATOM 906 C CA . TYR A 1 118 ? -16.817 -6.067 -3.106 1.00 91.50 118 TYR A CA 1
ATOM 907 C C . TYR A 1 118 ? -16.286 -5.116 -4.186 1.00 91.50 118 TYR A C 1
ATOM 909 O O . TYR A 1 118 ? -15.326 -4.386 -3.934 1.00 91.50 118 TYR A O 1
ATOM 917 N N . GLY A 1 119 ? -16.918 -5.096 -5.362 1.00 87.56 119 GLY A N 1
ATOM 918 C CA . GLY A 1 119 ? -16.558 -4.199 -6.466 1.00 87.56 119 GLY A CA 1
ATOM 919 C C . GLY A 1 119 ? -15.660 -4.854 -7.521 1.00 87.56 119 GLY A C 1
ATOM 920 O O . GLY A 1 119 ? -15.914 -5.985 -7.913 1.00 87.56 119 GLY A O 1
ATOM 921 N N . PHE A 1 120 ? -14.619 -4.136 -7.959 1.00 82.38 120 PHE A N 1
ATOM 922 C CA . PHE A 1 120 ? -13.761 -4.417 -9.126 1.00 82.38 120 PHE A CA 1
ATOM 923 C C . PHE A 1 120 ? -14.425 -4.167 -10.486 1.00 82.38 120 PHE A C 1
ATOM 925 O O . PHE A 1 120 ? -14.853 -5.106 -11.154 1.00 82.38 120 PHE A O 1
ATOM 932 N N . GLY A 1 121 ? -14.411 -2.894 -10.904 1.00 82.12 121 GLY A N 1
ATOM 933 C CA . GLY A 1 121 ? -14.637 -2.437 -12.284 1.00 82.12 121 GLY A CA 1
ATOM 934 C C . GLY A 1 121 ? -15.918 -2.931 -12.963 1.00 82.12 121 GLY A C 1
ATOM 935 O O . GLY A 1 121 ? -16.810 -3.487 -12.324 1.00 82.12 121 GLY A O 1
ATOM 936 N N . ASP A 1 122 ? -15.975 -2.746 -14.280 1.00 84.44 122 ASP A N 1
ATOM 937 C CA . ASP A 1 122 ? -17.068 -3.233 -15.123 1.00 84.44 122 ASP A CA 1
ATOM 938 C C . ASP A 1 122 ? -16.868 -4.719 -15.446 1.00 84.44 122 ASP A C 1
ATOM 940 O O . ASP A 1 122 ? -16.375 -5.093 -16.508 1.00 84.44 122 ASP A O 1
ATOM 944 N N . HIS A 1 123 ? -17.241 -5.583 -14.502 1.00 84.25 123 HIS A N 1
ATOM 945 C CA . HIS A 1 123 ? -17.344 -7.024 -14.724 1.00 84.25 123 HIS A CA 1
ATOM 946 C C . HIS A 1 123 ? -18.739 -7.527 -14.359 1.00 84.25 123 HIS A C 1
ATOM 948 O O . HIS A 1 123 ? -19.387 -7.026 -13.438 1.00 84.25 123 HIS A O 1
ATOM 954 N N . ILE A 1 124 ? -19.180 -8.586 -15.039 1.00 82.56 124 ILE A N 1
ATOM 955 C CA . ILE A 1 124 ? -20.408 -9.294 -14.674 1.00 82.56 124 ILE A CA 1
ATOM 956 C C . ILE A 1 124 ? -20.100 -10.220 -13.497 1.00 82.56 124 ILE A C 1
ATOM 958 O O . ILE A 1 124 ? -19.548 -11.311 -13.655 1.00 82.56 124 ILE A O 1
ATOM 962 N N . HIS A 1 125 ? -20.485 -9.788 -12.299 1.00 82.50 125 HIS A N 1
ATOM 963 C CA . HIS A 1 125 ? -20.353 -10.581 -11.080 1.00 82.50 125 HIS A CA 1
ATOM 964 C C . HIS A 1 125 ? -21.655 -11.325 -10.775 1.00 82.50 125 HIS A C 1
ATOM 966 O O . HIS A 1 125 ? -22.716 -10.717 -10.667 1.00 82.50 125 HIS A O 1
ATOM 972 N N . LYS A 1 126 ? -21.587 -12.645 -10.545 1.00 85.94 126 LYS A N 1
ATOM 973 C CA . LYS A 1 126 ? -22.760 -13.442 -10.114 1.00 85.94 126 LYS A CA 1
ATOM 974 C C . LYS A 1 126 ? -23.231 -13.107 -8.690 1.00 85.94 126 LYS A C 1
ATOM 976 O O . LYS A 1 126 ? -24.335 -13.475 -8.304 1.00 85.94 126 LYS A O 1
ATOM 981 N N . LYS A 1 127 ? -22.365 -12.490 -7.880 1.00 87.25 127 LYS A N 1
ATOM 982 C CA . LYS A 1 127 ? -22.602 -12.124 -6.476 1.00 87.25 127 LYS A CA 1
ATOM 983 C C . LYS A 1 127 ? -21.954 -10.773 -6.193 1.00 87.25 127 LYS A C 1
ATOM 985 O O . LYS A 1 127 ? -20.892 -10.491 -6.733 1.00 87.25 127 LYS A O 1
ATOM 990 N N . ILE A 1 128 ? -22.551 -9.988 -5.293 1.00 87.12 128 ILE A N 1
ATOM 991 C CA . ILE A 1 128 ? -22.003 -8.685 -4.873 1.00 87.12 128 ILE A CA 1
ATOM 992 C C . ILE A 1 128 ? -20.656 -8.874 -4.161 1.00 87.12 128 ILE A C 1
ATOM 994 O O . ILE A 1 128 ? -19.690 -8.167 -4.441 1.00 87.12 128 ILE A O 1
ATOM 998 N N . LYS A 1 129 ? -20.576 -9.865 -3.261 1.00 90.56 129 LYS A N 1
ATOM 999 C CA . LYS A 1 129 ? -19.311 -10.311 -2.672 1.00 90.56 129 LYS A CA 1
ATOM 1000 C C . LYS A 1 129 ? -18.512 -11.067 -3.723 1.00 90.56 129 LYS A C 1
ATOM 1002 O O . LYS A 1 129 ? -18.930 -12.149 -4.147 1.00 90.56 129 LYS A O 1
ATOM 1007 N N . VAL A 1 130 ? -17.352 -10.533 -4.082 1.00 86.44 130 VAL A N 1
ATOM 1008 C CA . VAL A 1 130 ? -16.445 -11.218 -4.998 1.00 86.44 130 VAL A CA 1
ATOM 1009 C C . VAL A 1 130 ? -15.637 -12.280 -4.250 1.00 86.44 130 VAL A C 1
ATOM 1011 O O . VAL A 1 130 ? -15.279 -12.119 -3.080 1.00 86.44 130 VAL A O 1
ATOM 1014 N N . GLY A 1 131 ? -15.388 -13.405 -4.921 1.00 82.50 131 GLY A N 1
ATOM 1015 C CA . GLY A 1 131 ? -14.432 -14.412 -4.460 1.00 82.50 131 GLY A CA 1
ATOM 1016 C C . GLY A 1 131 ? -12.986 -13.998 -4.747 1.00 82.50 131 GLY A C 1
ATOM 1017 O O . GLY A 1 131 ? -12.741 -13.020 -5.452 1.00 82.50 131 GLY A O 1
ATOM 1018 N N . PHE A 1 132 ? -12.030 -14.776 -4.240 1.00 80.12 132 PHE A N 1
ATOM 1019 C CA . PHE A 1 132 ? -10.613 -14.640 -4.587 1.00 80.12 132 PHE A CA 1
ATOM 1020 C C . PHE A 1 132 ? -10.389 -15.134 -6.021 1.00 80.12 132 PHE A C 1
ATOM 1022 O O . PHE A 1 132 ? -10.185 -16.323 -6.249 1.00 80.12 132 PHE A O 1
ATOM 1029 N N . GLN A 1 133 ? -10.513 -14.223 -6.982 1.00 82.12 133 GLN A N 1
ATOM 1030 C CA . GLN A 1 133 ? -10.426 -14.495 -8.415 1.00 82.12 133 GLN A CA 1
ATOM 1031 C C . GLN A 1 133 ? -9.558 -13.441 -9.104 1.00 82.12 133 GLN A C 1
ATOM 1033 O O . GLN A 1 133 ? -9.351 -12.348 -8.573 1.00 82.12 133 GLN A O 1
ATOM 1038 N N . TYR A 1 134 ? -9.075 -13.773 -10.300 1.00 85.00 134 TYR A N 1
ATOM 1039 C CA . TYR A 1 134 ? -8.391 -12.825 -11.173 1.00 85.00 134 TYR A CA 1
ATOM 1040 C C . TYR A 1 134 ? -9.412 -12.028 -11.986 1.00 85.00 134 TYR A C 1
ATOM 1042 O O . TYR A 1 134 ? -10.334 -12.601 -12.565 1.00 85.00 134 TYR A O 1
ATOM 1050 N N . PHE A 1 135 ? -9.220 -10.712 -12.044 1.00 85.12 135 PHE A N 1
ATOM 1051 C CA . PHE A 1 135 ? -10.049 -9.786 -12.811 1.00 85.12 135 PHE A CA 1
ATOM 1052 C C . PHE A 1 135 ? -9.149 -8.974 -13.746 1.00 85.12 135 PHE A C 1
ATOM 1054 O O . PHE A 1 135 ? -8.166 -8.388 -13.290 1.00 85.12 135 PHE A O 1
ATOM 1061 N N . LEU A 1 136 ? -9.474 -8.945 -15.041 1.00 86.94 136 LEU A N 1
ATOM 1062 C CA . LEU A 1 136 ? -8.748 -8.169 -16.046 1.00 86.94 136 LEU A CA 1
ATOM 1063 C C . LEU A 1 136 ? -9.535 -6.901 -16.366 1.00 86.94 136 LEU A C 1
ATOM 1065 O O . LEU A 1 136 ? -10.610 -6.967 -16.948 1.00 86.94 136 LEU A O 1
ATOM 1069 N N . VAL A 1 137 ? -8.967 -5.743 -16.039 1.00 86.81 137 VAL A N 1
ATOM 1070 C CA . VAL A 1 137 ? -9.574 -4.446 -16.352 1.00 86.81 137 VAL A CA 1
ATOM 1071 C C . VAL A 1 137 ? -8.828 -3.808 -17.518 1.00 86.81 137 VAL A C 1
ATOM 1073 O O . VAL A 1 137 ? -7.700 -3.347 -17.362 1.00 86.81 137 VAL A O 1
ATOM 1076 N N . PHE A 1 138 ? -9.476 -3.747 -18.676 1.00 86.62 138 PHE A N 1
ATOM 1077 C CA . PHE A 1 138 ? -9.048 -2.940 -19.813 1.00 86.62 138 PHE A CA 1
ATOM 1078 C C . PHE A 1 138 ? -10.290 -2.499 -20.587 1.00 86.62 138 PHE A C 1
ATOM 1080 O O . PHE A 1 138 ? -11.163 -3.319 -20.871 1.00 86.62 138 PHE A O 1
ATOM 1087 N N . HIS A 1 139 ? -10.394 -1.208 -20.905 1.00 84.81 139 HIS A N 1
ATOM 1088 C CA . HIS A 1 139 ? -11.516 -0.728 -21.701 1.00 84.81 139 HIS A CA 1
ATOM 1089 C C . HIS A 1 139 ? -11.336 -1.186 -23.147 1.00 84.81 139 HIS A C 1
ATOM 1091 O O . HIS A 1 139 ? -10.374 -0.801 -23.811 1.00 84.81 139 HIS A O 1
ATOM 1097 N N . THR A 1 140 ? -12.272 -1.988 -23.640 1.00 77.31 140 THR A N 1
ATOM 1098 C CA . THR A 1 140 ? -12.319 -2.379 -25.046 1.00 77.31 140 THR A CA 1
ATOM 1099 C C . THR A 1 140 ? -13.324 -1.475 -25.749 1.00 77.31 140 THR A C 1
ATOM 1101 O O . THR A 1 140 ? -14.498 -1.439 -25.389 1.00 77.31 140 THR A O 1
ATOM 1104 N N . LYS A 1 141 ? -12.858 -0.684 -26.723 1.00 62.47 141 LYS A N 1
ATOM 1105 C CA . LYS A 1 141 ? -13.776 -0.105 -27.706 1.00 62.47 141 LYS A CA 1
ATOM 1106 C C . LYS A 1 141 ? -14.161 -1.231 -28.659 1.00 62.47 141 LYS A C 1
ATOM 1108 O O . LYS A 1 141 ? -13.267 -1.834 -29.251 1.00 62.47 141 LYS A O 1
ATOM 1113 N N . ILE A 1 142 ? -15.455 -1.516 -28.745 1.00 53.03 142 ILE A N 1
ATOM 1114 C CA . ILE A 1 142 ? -16.056 -2.330 -29.806 1.00 53.03 142 ILE A CA 1
ATOM 1115 C C . ILE A 1 142 ? -16.438 -1.394 -30.949 1.00 53.03 142 ILE A C 1
ATOM 1117 O O . ILE A 1 142 ? -16.890 -0.267 -30.630 1.00 53.03 142 ILE A O 1
#

Radius of gyration: 17.12 Å; Cα contacts (8 Å, |Δi|>4): 228; chains: 1; bounding box: 41×38×46 Å

Nearest PDB structures (foldseek):
  5nn5-assembly1_A  TM=7.127E-01  e=9.221E-04  Homo sapiens
  5nn4-assembly1_A  TM=7.114E-01  e=9.221E-04  Homo sapiens
  5nn8-assembly1_A  TM=7.017E-01  e=7.435E-04  Homo sapiens
  3lpo-assembly3_C  TM=7.111E-01  e=1.759E-03  Homo sapiens
  7p2z-assembly1_AaA  TM=7.100E-01  e=1.579E-03  Homo sapiens

InterPro domains:
  IPR011013 Galactose mutarotase-like domain superfamily [SSF74650] (52-135)

Solvent-accessible surface area (backbone atoms only — not comparable to full-atom values): 9288 Å² total; per-residue (Å²): 134,84,60,68,75,46,73,79,54,74,43,62,65,84,86,72,89,50,95,70,41,66,62,56,59,62,35,35,38,38,36,36,50,44,60,44,42,78,47,79,46,80,52,60,92,89,55,93,69,84,96,66,93,70,84,82,70,62,42,84,61,99,60,47,74,43,81,50,70,53,50,45,82,96,47,75,48,75,27,42,35,34,25,35,63,89,78,63,50,45,68,37,30,24,69,80,41,84,61,42,49,24,92,84,35,78,43,84,45,61,50,66,77,62,88,82,43,69,78,75,80,101,6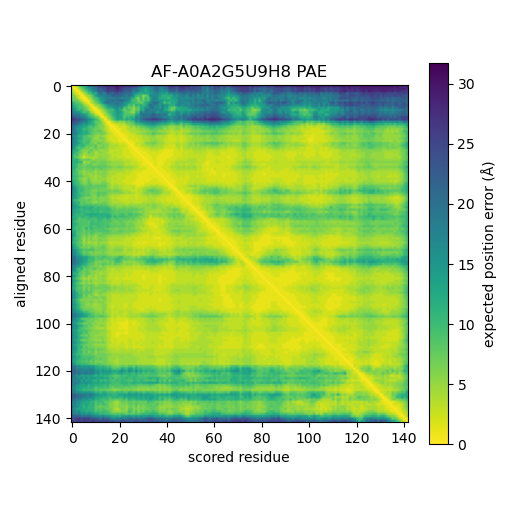3,95,64,98,49,73,64,47,75,101,71,91,80,88,89,73,93,76,87,129

Sequence (142 aa):
MGSKLKVKGHFYYRFYANPYGTNISPLNVKYSSNGATLLLTIGNDDRYVPPVNIPKKPSTSTESLKFTSGTIGSSDIFSFKVTRASTGAALWDTSIGGMQFADKFIQIATYLPTKNIYGFGDHIHKKIKVGFQYFLVFHTKI

Foldseek 3Di:
DFWPKDWPDWQADPDDDDPVADFDGRWTWIWTAQAQDIDIDTGDPPDDDPPDPDDRHRDYDPKHWDKDWDAQDPDSQIWIFIATPPPRQTQWTQSVGPFTDDNPDTDTDTDHSDQFDADDPPDDDPDRGDGPDDDDDDDDDD

Mean predicted aligned error: 6.9 Å